Protein AF-A0A7S1ZGP7-F1 (afdb_monomer_lite)

Foldseek 3Di:
DPVVVVVVVVVPPPPPDPDPDDDDDPQQDDAFDALLRVLLLVLVLVVLLVLLVVVVHDSVVSSCCSVPVPDPDPPCPDPPPPPDSPDPPPVNSVVVSVVVVVPDDPVVSVVSRVSRVVRNVVSVVSNVVVVVVVVVVVVVVVVVVVVVVD

Secondary structure (DSSP, 8-state):
--HHHHHHHTTS--------PPPPPTTPPPPPPPHHHHHHHHHHHHHHHHHHHTTT--HHHHHHHHHHTT-TT-----TT----STT--HHHHHHHHHHHHHHS-HHHHHHHHHHHHHHHHHHHHHHHHHHHHHHHHHHHHHHHHHHTT-

Structure (mmCIF, N/CA/C/O backbone):
data_AF-A0A7S1ZGP7-F1
#
_entry.id   AF-A0A7S1ZGP7-F1
#
loop_
_atom_site.group_PDB
_atom_site.id
_atom_site.type_symbol
_atom_site.label_atom_id
_atom_site.label_alt_id
_atom_site.label_comp_id
_atom_site.label_asym_id
_atom_site.label_entity_id
_atom_site.label_seq_id
_atom_site.pdbx_PDB_ins_code
_atom_site.Cartn_x
_atom_site.Cartn_y
_atom_site.Cartn_z
_atom_site.occupancy
_atom_site.B_iso_or_equiv
_atom_site.auth_seq_id
_atom_site.auth_comp_id
_atom_site.auth_asym_id
_atom_site.auth_atom_id
_atom_site.pdbx_PDB_model_num
ATOM 1 N N . SER A 1 1 ? -21.781 -59.719 -1.772 1.00 51.81 1 SER A N 1
ATOM 2 C CA . SER A 1 1 ? -20.825 -58.709 -1.259 1.00 51.81 1 SER A CA 1
ATOM 3 C C . SER A 1 1 ? -21.405 -57.291 -1.273 1.00 51.81 1 SER A C 1
ATOM 5 O O . SER A 1 1 ? -20.945 -56.438 -2.020 1.00 51.81 1 SER A O 1
ATOM 7 N N . VAL A 1 2 ? -22.437 -57.027 -0.459 1.00 54.25 2 VAL A N 1
ATOM 8 C CA . VAL A 1 2 ? -23.213 -55.759 -0.467 1.00 54.25 2 VAL A CA 1
ATOM 9 C C . VAL A 1 2 ? -22.808 -54.817 0.682 1.00 54.25 2 VAL A C 1
ATOM 11 O O . VAL A 1 2 ? -23.018 -53.608 0.621 1.00 54.25 2 VAL A O 1
ATOM 14 N N . THR A 1 3 ? -22.135 -55.346 1.703 1.00 56.34 3 THR A N 1
ATOM 15 C CA . THR A 1 3 ? -21.780 -54.641 2.943 1.00 56.34 3 THR A CA 1
ATOM 16 C C . THR A 1 3 ? -20.623 -53.646 2.786 1.00 56.34 3 THR A C 1
ATOM 18 O O . THR A 1 3 ? -20.648 -52.583 3.401 1.00 56.34 3 THR A O 1
ATOM 21 N N . ALA A 1 4 ? -19.656 -53.902 1.896 1.00 53.03 4 ALA A N 1
ATOM 22 C CA . ALA A 1 4 ? -18.487 -53.027 1.712 1.00 53.03 4 ALA A CA 1
ATOM 23 C C . ALA A 1 4 ? -18.802 -51.706 0.977 1.00 53.03 4 ALA A C 1
ATOM 25 O O . ALA A 1 4 ? -18.130 -50.697 1.182 1.00 53.03 4 ALA A O 1
ATOM 26 N N . LYS A 1 5 ? -19.856 -51.674 0.148 1.00 53.19 5 LYS A N 1
ATOM 27 C CA . LYS A 1 5 ? -20.244 -50.476 -0.620 1.00 53.19 5 LYS A CA 1
ATOM 28 C C . LYS A 1 5 ? -20.948 -49.423 0.249 1.00 53.19 5 LYS A C 1
ATOM 30 O O . LYS A 1 5 ? -20.894 -48.237 -0.066 1.00 53.19 5 LYS A O 1
ATOM 35 N N . LYS A 1 6 ? -21.553 -49.839 1.371 1.00 50.97 6 LYS A N 1
ATOM 36 C CA . LYS A 1 6 ? -22.287 -48.955 2.292 1.00 50.97 6 LYS A CA 1
ATOM 37 C C . LYS A 1 6 ? -21.350 -48.118 3.179 1.00 50.97 6 LYS A C 1
ATOM 39 O O . LYS A 1 6 ? -21.629 -46.949 3.412 1.00 50.97 6 LYS A O 1
ATOM 44 N N . MET A 1 7 ? -20.184 -48.655 3.558 1.00 52.53 7 MET A N 1
ATOM 45 C CA . MET A 1 7 ? -19.217 -47.952 4.422 1.00 52.53 7 MET A CA 1
ATOM 46 C C . MET A 1 7 ? -18.419 -46.839 3.716 1.00 52.53 7 MET A C 1
ATOM 48 O O . MET A 1 7 ? -17.816 -45.998 4.382 1.00 52.53 7 MET A O 1
ATOM 52 N N . ASN A 1 8 ? -18.418 -46.798 2.377 1.00 52.94 8 ASN A N 1
ATOM 53 C CA . ASN A 1 8 ? -17.720 -45.758 1.608 1.00 52.94 8 ASN A CA 1
ATOM 54 C C . ASN A 1 8 ? -18.627 -44.554 1.272 1.00 52.94 8 ASN A C 1
ATOM 56 O O . ASN A 1 8 ? -18.148 -43.435 1.108 1.00 52.94 8 ASN A O 1
ATOM 60 N N . ALA A 1 9 ? -19.950 -44.755 1.240 1.00 50.69 9 ALA A N 1
ATOM 61 C CA . ALA A 1 9 ? -20.929 -43.690 1.004 1.00 50.69 9 ALA A CA 1
ATOM 62 C C . ALA A 1 9 ? -21.157 -42.799 2.243 1.00 50.69 9 ALA A C 1
ATOM 64 O O . ALA A 1 9 ? -21.452 -41.613 2.112 1.00 50.69 9 ALA A O 1
ATOM 65 N N . GLU A 1 10 ? -20.951 -43.337 3.447 1.00 50.97 10 GLU A N 1
ATOM 66 C CA . GLU A 1 10 ? -21.126 -42.607 4.712 1.00 50.97 10 GLU A CA 1
ATOM 67 C C . GLU A 1 10 ? -19.959 -41.643 5.016 1.00 50.97 10 GLU A C 1
ATOM 69 O O . GLU A 1 10 ? -20.123 -40.638 5.708 1.00 50.97 10 GLU A O 1
ATOM 74 N N . LYS A 1 11 ? -18.780 -41.881 4.419 1.00 52.25 11 LYS A N 1
ATOM 75 C CA . LYS A 1 11 ? -17.611 -40.986 4.517 1.00 52.25 11 LYS A CA 1
ATOM 76 C C . LYS A 1 11 ? -17.648 -39.813 3.527 1.00 52.25 11 LYS A C 1
ATOM 78 O O . LYS A 1 11 ? -16.896 -38.856 3.699 1.00 52.25 11 LYS A O 1
ATOM 83 N N . ALA A 1 12 ? -18.530 -39.846 2.526 1.00 52.47 12 ALA A N 1
ATOM 84 C CA . ALA A 1 12 ? -18.532 -38.898 1.408 1.00 52.47 12 ALA A CA 1
ATOM 85 C C . ALA A 1 12 ? -19.403 -37.640 1.616 1.00 52.47 12 ALA A C 1
ATOM 87 O O . ALA A 1 12 ? -19.396 -36.753 0.765 1.00 52.47 12 ALA A O 1
ATOM 88 N N . ASN A 1 13 ? -20.138 -37.512 2.729 1.00 52.72 13 ASN A N 1
ATOM 89 C CA . ASN A 1 13 ? -21.087 -36.404 2.926 1.00 52.72 13 ASN A CA 1
ATOM 90 C C . ASN A 1 13 ? -20.929 -35.668 4.267 1.00 52.72 13 ASN A C 1
ATOM 92 O O . ASN A 1 13 ? -21.891 -35.146 4.821 1.00 52.72 13 ASN A O 1
ATOM 96 N N . LYS A 1 14 ? -19.701 -35.548 4.785 1.00 56.88 14 LYS A N 1
ATOM 97 C CA . LYS A 1 14 ? -19.388 -34.464 5.729 1.00 56.88 14 LYS A CA 1
ATOM 98 C C . LYS A 1 14 ? -19.127 -33.196 4.922 1.00 56.88 14 LYS A C 1
ATOM 100 O O . LYS A 1 14 ? -17.982 -32.801 4.713 1.00 56.88 14 LYS A O 1
ATOM 105 N N . LYS A 1 15 ? -20.203 -32.557 4.445 1.00 58.03 15 LYS A N 1
ATOM 106 C CA . LYS A 1 15 ? -20.156 -31.159 3.995 1.00 58.03 15 LYS A CA 1
ATOM 107 C C . LYS A 1 15 ? -19.595 -30.352 5.161 1.00 58.03 15 LYS A C 1
ATOM 109 O O . LYS A 1 15 ? -20.281 -30.153 6.158 1.00 58.03 15 LYS A O 1
ATOM 114 N N . GLN A 1 16 ? -18.321 -29.979 5.071 1.00 66.81 16 GLN A N 1
ATOM 115 C CA . GLN A 1 16 ? -17.643 -29.217 6.111 1.00 66.81 16 GLN A CA 1
ATOM 116 C C . GLN A 1 16 ? -18.487 -27.974 6.406 1.00 66.81 16 GLN A C 1
ATOM 118 O O . GLN A 1 16 ? -18.780 -27.195 5.494 1.00 66.81 16 GLN A O 1
ATOM 123 N N . ALA A 1 17 ? -18.934 -27.824 7.656 1.00 68.25 17 ALA A N 1
ATOM 124 C CA . ALA A 1 17 ? -19.691 -26.655 8.079 1.00 68.25 17 ALA A CA 1
ATOM 125 C C . ALA A 1 17 ? -18.921 -25.395 7.658 1.00 68.25 17 ALA A C 1
ATOM 127 O O . ALA A 1 17 ? -17.705 -25.305 7.856 1.00 68.25 17 ALA A O 1
ATOM 128 N N . LYS A 1 18 ? -19.611 -24.444 7.015 1.00 69.00 18 LYS A N 1
ATOM 129 C CA . LYS A 1 18 ? -18.987 -23.202 6.545 1.00 69.00 18 LYS A CA 1
ATOM 130 C C . LYS A 1 18 ? -18.350 -22.511 7.749 1.00 69.00 18 LYS A C 1
ATOM 132 O O . LYS A 1 18 ? -19.063 -22.070 8.646 1.00 69.00 18 LYS A O 1
ATOM 137 N N . LYS A 1 19 ? -17.017 -22.423 7.768 1.00 75.69 19 LYS A N 1
ATOM 138 C CA . LYS A 1 19 ? -16.281 -21.698 8.809 1.00 75.69 19 LYS A CA 1
ATOM 139 C C . LYS A 1 19 ? -16.806 -20.261 8.842 1.00 75.69 19 LYS A C 1
ATOM 141 O O . LYS A 1 19 ? -16.809 -19.592 7.808 1.00 75.69 19 LYS A O 1
ATOM 146 N N . TYR A 1 20 ? -17.282 -19.803 10.000 1.00 71.62 20 TYR A N 1
ATOM 147 C CA . TYR A 1 20 ? -17.749 -18.430 10.165 1.00 71.62 20 TYR A CA 1
ATOM 148 C C . TYR A 1 20 ? -16.585 -17.477 9.874 1.00 71.62 20 TYR A C 1
ATOM 150 O O . TYR A 1 20 ? -15.598 -17.431 10.607 1.00 71.62 20 TYR A O 1
ATOM 158 N N . THR A 1 21 ? -16.665 -16.751 8.759 1.00 76.38 21 THR A N 1
ATOM 159 C CA . THR A 1 21 ? -15.667 -15.743 8.403 1.00 76.38 21 THR A CA 1
ATOM 160 C C . THR A 1 21 ? -15.919 -14.513 9.259 1.00 76.38 21 THR A C 1
ATOM 162 O O . THR A 1 21 ? -16.991 -13.913 9.153 1.00 76.38 21 THR A O 1
ATOM 165 N N . TRP A 1 22 ? -14.946 -14.124 10.081 1.00 84.88 22 TRP A N 1
ATOM 166 C CA . TRP A 1 22 ? -15.029 -12.894 10.863 1.00 84.88 22 TRP A CA 1
ATOM 167 C C . TRP A 1 22 ? -15.359 -11.704 9.951 1.00 84.88 22 TRP A C 1
ATOM 169 O O . TRP A 1 22 ? -14.655 -11.438 8.971 1.00 84.88 22 TRP A O 1
ATOM 179 N N . LYS A 1 23 ? -16.461 -11.012 10.254 1.00 83.31 23 LYS A N 1
ATOM 180 C CA . LYS A 1 23 ? -16.881 -9.804 9.545 1.00 83.31 23 LYS A CA 1
ATOM 181 C C . LYS A 1 23 ? -16.418 -8.596 10.335 1.00 83.31 23 LYS A C 1
ATOM 183 O O . LYS A 1 23 ? -16.713 -8.469 11.519 1.00 83.31 23 LYS A O 1
ATOM 188 N N . LYS A 1 24 ? -15.715 -7.702 9.651 1.00 84.88 24 LYS A N 1
ATOM 189 C CA . LYS A 1 24 ? -15.279 -6.439 10.229 1.00 84.88 24 LYS A CA 1
ATOM 190 C C . LYS A 1 24 ? -16.505 -5.604 10.645 1.00 84.88 24 LYS A C 1
ATOM 192 O O . LYS A 1 24 ? -17.401 -5.448 9.809 1.00 84.88 24 LYS A O 1
ATOM 197 N N . PRO A 1 25 ? -16.553 -5.064 11.875 1.00 87.62 25 PRO A N 1
ATOM 198 C CA . PRO A 1 25 ? -17.633 -4.177 12.290 1.00 87.62 25 PRO A CA 1
ATOM 199 C C . PRO A 1 25 ? -17.666 -2.908 11.430 1.00 87.62 25 PRO A C 1
ATOM 201 O O . PRO A 1 25 ? -16.648 -2.464 10.882 1.00 87.62 25 PRO A O 1
ATOM 204 N N . LYS A 1 26 ? -18.864 -2.339 11.274 1.00 86.50 26 LYS A N 1
ATOM 205 C CA . LYS A 1 26 ? -19.075 -1.112 10.499 1.00 86.50 26 LYS A CA 1
ATOM 206 C C . LYS A 1 26 ? -18.325 0.042 11.174 1.00 86.50 26 LYS A C 1
ATOM 208 O O . LYS A 1 26 ? -18.324 0.146 12.389 1.00 86.50 26 LYS A O 1
ATOM 213 N N . GLY A 1 27 ? -17.663 0.886 10.387 1.00 87.56 27 GLY A N 1
ATOM 214 C CA . GLY A 1 27 ? -16.927 2.047 10.904 1.00 87.56 27 GLY A CA 1
ATOM 215 C C . GLY A 1 27 ? -15.507 1.759 11.402 1.00 87.56 27 GLY A C 1
ATOM 216 O O . GLY A 1 27 ? -14.733 2.697 11.553 1.00 87.56 27 GLY A O 1
ATOM 217 N N . MET A 1 28 ? -15.103 0.493 11.567 1.00 89.69 28 MET A N 1
ATOM 218 C CA . MET A 1 28 ? -13.735 0.186 11.991 1.00 89.69 28 MET A CA 1
ATOM 219 C C . MET A 1 28 ? -12.709 0.650 10.928 1.00 89.69 28 MET A C 1
ATOM 221 O O . MET A 1 28 ? -12.843 0.280 9.750 1.00 89.69 28 MET A O 1
ATOM 225 N N . PRO A 1 29 ? -11.647 1.391 11.308 1.00 93.06 29 PRO A N 1
ATOM 226 C CA . PRO A 1 29 ? -10.594 1.853 10.400 1.00 93.06 29 PRO A CA 1
ATOM 227 C C . PRO A 1 29 ? -9.907 0.717 9.630 1.00 93.06 29 PRO A C 1
ATOM 229 O O . PRO A 1 29 ? -9.780 -0.413 10.113 1.00 93.06 29 PRO A O 1
ATOM 232 N N . LYS A 1 30 ? -9.504 0.957 8.375 1.00 91.00 30 LYS A N 1
ATOM 233 C CA . LYS A 1 30 ? -8.713 -0.005 7.574 1.00 91.00 30 LYS A CA 1
ATOM 234 C C . LYS A 1 30 ? -7.300 -0.126 8.141 1.00 91.00 30 LYS A C 1
ATOM 236 O O . LYS A 1 30 ? -6.773 0.858 8.631 1.00 91.00 30 LYS A O 1
ATOM 241 N N . ARG A 1 31 ? -6.713 -1.327 8.059 1.00 92.50 31 ARG A N 1
ATOM 242 C CA . ARG A 1 31 ? -5.334 -1.585 8.504 1.00 92.50 31 ARG A CA 1
ATOM 243 C C . ARG A 1 31 ? -4.352 -0.665 7.758 1.00 92.50 31 ARG A C 1
ATOM 245 O O . ARG A 1 31 ? -4.598 -0.411 6.576 1.00 92.50 31 ARG A O 1
ATOM 252 N N . PRO A 1 32 ? -3.266 -0.220 8.410 1.00 96.50 32 PRO A N 1
ATOM 253 C CA . PRO A 1 32 ? -2.261 0.612 7.772 1.00 96.50 32 PRO A CA 1
ATOM 254 C C . PRO A 1 32 ? -1.492 -0.207 6.735 1.00 96.50 32 PRO A C 1
ATOM 256 O O . PRO A 1 32 ? -1.436 -1.441 6.805 1.00 96.50 32 PRO A O 1
ATOM 259 N N . LEU A 1 33 ? -0.903 0.481 5.764 1.00 95.19 33 LEU A N 1
ATOM 260 C CA . LEU A 1 33 ? -0.050 -0.148 4.764 1.00 95.19 33 LEU A CA 1
ATOM 261 C C . LEU A 1 33 ? 1.344 -0.380 5.349 1.00 95.19 33 LEU A C 1
ATOM 263 O O . LEU A 1 33 ? 1.884 0.458 6.062 1.00 95.19 33 LEU A O 1
ATOM 267 N N . SER A 1 34 ? 1.925 -1.536 5.034 1.00 97.75 34 SER A N 1
ATOM 268 C CA . SER A 1 34 ? 3.339 -1.802 5.308 1.00 97.75 34 SER A CA 1
ATOM 269 C C . SER A 1 34 ? 4.237 -1.171 4.242 1.00 97.75 34 SER A C 1
ATOM 271 O O . SER A 1 34 ? 3.765 -0.848 3.150 1.00 97.75 34 SER A O 1
ATOM 273 N N . ALA A 1 35 ? 5.542 -1.094 4.520 1.00 97.69 35 ALA A N 1
ATOM 274 C CA . ALA A 1 35 ? 6.551 -0.600 3.579 1.00 97.69 35 ALA A CA 1
ATOM 275 C C . ALA A 1 35 ? 6.472 -1.328 2.228 1.00 97.69 35 ALA A C 1
ATOM 277 O O . ALA A 1 35 ? 6.308 -0.702 1.182 1.00 97.69 35 ALA A O 1
ATOM 278 N N . TYR A 1 36 ? 6.421 -2.665 2.272 1.00 97.56 36 TYR A N 1
ATOM 279 C CA . TYR A 1 36 ? 6.218 -3.496 1.085 1.00 97.56 36 TYR A CA 1
ATOM 280 C C . TYR A 1 36 ? 4.943 -3.132 0.312 1.00 97.56 36 TYR A C 1
ATOM 282 O O . TYR A 1 36 ? 4.953 -3.117 -0.910 1.00 97.56 36 TYR A O 1
ATOM 290 N N . ASN A 1 37 ? 3.834 -2.811 0.988 1.00 96.69 37 ASN A N 1
ATOM 291 C CA . ASN A 1 37 ? 2.596 -2.445 0.296 1.00 96.69 37 ASN A CA 1
ATOM 292 C C . ASN A 1 37 ? 2.687 -1.074 -0.394 1.00 96.69 37 ASN A C 1
ATOM 294 O O . ASN A 1 37 ? 2.054 -0.885 -1.435 1.00 96.69 37 ASN A O 1
ATOM 298 N N . PHE A 1 38 ? 3.447 -0.126 0.161 1.00 96.88 38 PHE A N 1
ATOM 299 C CA . PHE A 1 38 ? 3.736 1.141 -0.515 1.00 96.88 38 PHE A CA 1
ATOM 300 C C . PHE A 1 38 ? 4.589 0.916 -1.762 1.00 96.88 38 PHE A C 1
ATOM 302 O O . PHE A 1 38 ? 4.197 1.357 -2.845 1.00 96.88 38 PHE A O 1
ATOM 309 N N . PHE A 1 39 ? 5.672 0.148 -1.633 1.00 97.38 39 PHE A N 1
ATOM 310 C CA . PHE A 1 39 ? 6.497 -0.255 -2.770 1.00 97.38 39 PHE A CA 1
ATOM 311 C C . PHE A 1 39 ? 5.672 -0.985 -3.838 1.00 97.38 39 PHE A C 1
ATOM 313 O O . PHE A 1 39 ? 5.681 -0.608 -5.006 1.00 97.38 39 PHE A O 1
ATOM 320 N N . PHE A 1 40 ? 4.860 -1.963 -3.430 1.00 95.94 40 PHE A N 1
ATOM 321 C CA . PHE A 1 40 ? 4.017 -2.742 -4.330 1.00 95.94 40 PHE A CA 1
ATOM 322 C C . PHE A 1 40 ? 3.053 -1.863 -5.122 1.00 95.94 40 PHE A C 1
ATOM 324 O O . PHE A 1 40 ? 2.849 -2.103 -6.308 1.00 95.94 40 PHE A O 1
ATOM 331 N N . LYS A 1 41 ? 2.439 -0.850 -4.495 1.00 93.38 41 LYS A N 1
ATOM 332 C CA . LYS A 1 41 ? 1.553 0.088 -5.199 1.00 93.38 41 LYS A CA 1
ATOM 333 C C . LYS A 1 41 ? 2.294 0.839 -6.302 1.00 93.38 41 LYS A C 1
ATOM 335 O O . LYS A 1 41 ? 1.771 0.915 -7.414 1.00 93.38 41 LYS A O 1
ATOM 340 N N . LEU A 1 42 ? 3.477 1.358 -5.984 1.00 94.94 42 LEU A N 1
ATOM 341 C CA . LEU A 1 42 ? 4.301 2.135 -6.905 1.00 94.94 42 LEU A CA 1
ATOM 342 C C . LEU A 1 42 ? 4.798 1.263 -8.063 1.00 94.94 42 LEU A C 1
ATOM 344 O O . LEU A 1 42 ? 4.561 1.586 -9.227 1.00 94.94 42 LEU A O 1
ATOM 348 N N . GLU A 1 43 ? 5.387 0.110 -7.753 1.00 95.56 43 GLU A N 1
ATOM 349 C CA . GLU A 1 43 ? 5.952 -0.784 -8.765 1.00 95.56 43 GLU A CA 1
ATOM 350 C C . GLU A 1 43 ? 4.858 -1.404 -9.641 1.00 95.56 43 GLU A C 1
ATOM 352 O O . GLU A 1 43 ? 4.981 -1.501 -10.863 1.00 95.56 43 GLU A O 1
ATOM 357 N N . ARG A 1 44 ? 3.705 -1.729 -9.046 1.00 93.19 44 ARG A N 1
ATOM 358 C CA . ARG A 1 44 ? 2.528 -2.148 -9.807 1.00 93.19 44 ARG A CA 1
ATOM 359 C C . ARG A 1 44 ? 2.058 -1.063 -10.771 1.00 93.19 44 ARG A C 1
ATOM 361 O O . ARG A 1 44 ? 1.695 -1.404 -11.895 1.00 93.19 44 ARG A O 1
ATOM 368 N N . GLU A 1 45 ? 1.976 0.198 -10.341 1.00 92.62 45 GLU A N 1
ATOM 369 C CA . GLU A 1 45 ? 1.589 1.303 -11.229 1.00 92.62 45 GLU A CA 1
ATOM 370 C C . GLU A 1 45 ? 2.558 1.380 -12.410 1.00 92.62 45 GLU A C 1
ATOM 372 O O . GLU A 1 45 ? 2.107 1.356 -13.554 1.00 92.62 45 GLU A O 1
ATOM 377 N N . ARG A 1 46 ? 3.869 1.350 -12.142 1.00 93.75 46 ARG A N 1
ATOM 378 C CA . ARG A 1 46 ? 4.918 1.376 -13.167 1.00 93.75 46 ARG A CA 1
ATOM 379 C C . ARG A 1 46 ? 4.758 0.256 -14.196 1.00 93.75 46 ARG A C 1
ATOM 381 O O . ARG A 1 46 ? 4.676 0.537 -15.391 1.00 93.75 46 ARG A O 1
ATOM 388 N N . ILE A 1 47 ? 4.668 -0.996 -13.746 1.00 92.31 47 ILE A N 1
ATOM 389 C CA . ILE A 1 47 ? 4.584 -2.159 -14.642 1.00 92.31 47 ILE A CA 1
ATOM 390 C C . ILE A 1 47 ? 3.273 -2.144 -15.440 1.00 92.31 47 ILE A C 1
ATOM 392 O O . ILE A 1 47 ? 3.279 -2.375 -16.648 1.00 92.31 47 ILE A O 1
ATOM 396 N N . VAL A 1 48 ? 2.140 -1.845 -14.795 1.00 89.56 48 VAL A N 1
ATOM 397 C CA . VAL A 1 48 ? 0.832 -1.835 -15.472 1.00 89.56 48 VAL A CA 1
ATOM 398 C C . VAL A 1 48 ? 0.747 -0.710 -16.502 1.00 89.56 48 VAL A C 1
ATOM 400 O O . VAL A 1 48 ? 0.236 -0.943 -17.598 1.00 89.56 48 VAL A O 1
ATOM 403 N N . VAL A 1 49 ? 1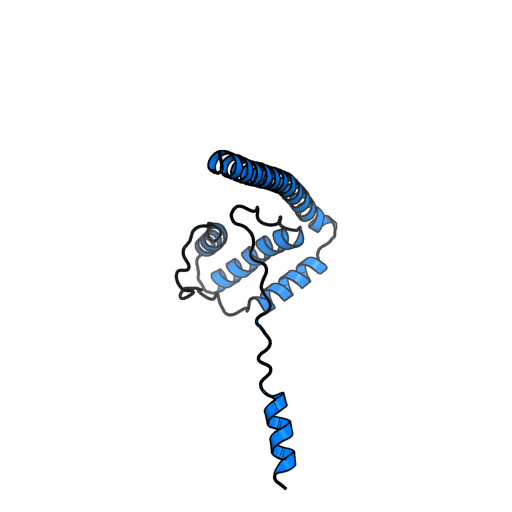.253 0.483 -16.180 1.00 91.31 49 VAL A N 1
ATOM 404 C CA . VAL A 1 49 ? 1.302 1.613 -17.118 1.00 91.31 49 VAL A CA 1
ATOM 405 C C . VAL A 1 49 ? 2.212 1.283 -18.301 1.00 91.31 49 VAL A C 1
ATOM 407 O O . VAL A 1 49 ? 1.789 1.460 -19.440 1.00 91.31 49 VAL A O 1
ATOM 410 N N . ALA A 1 50 ? 3.401 0.722 -18.060 1.00 91.19 50 ALA A N 1
ATOM 411 C CA . ALA A 1 50 ? 4.312 0.310 -19.129 1.00 91.19 50 ALA A CA 1
ATOM 412 C C . ALA A 1 50 ? 3.686 -0.751 -20.056 1.00 91.19 50 ALA A C 1
ATOM 414 O O . ALA A 1 50 ? 3.745 -0.627 -21.278 1.00 91.19 50 ALA A O 1
ATOM 415 N N . MET A 1 51 ? 3.016 -1.762 -19.492 1.00 88.88 51 MET A N 1
ATOM 416 C CA . MET A 1 51 ? 2.319 -2.794 -20.273 1.00 88.88 51 MET A CA 1
ATOM 417 C C . MET A 1 51 ? 1.140 -2.243 -21.076 1.00 88.88 51 MET A C 1
ATOM 419 O O . MET A 1 51 ? 0.858 -2.729 -22.172 1.00 88.88 51 MET A O 1
ATOM 423 N N . ALA A 1 52 ? 0.421 -1.261 -20.534 1.00 88.38 52 ALA A N 1
ATOM 424 C CA . ALA A 1 52 ? -0.678 -0.623 -21.240 1.00 88.38 52 ALA A CA 1
ATOM 425 C C . ALA A 1 52 ? -0.158 0.276 -22.376 1.00 88.38 52 ALA A C 1
ATOM 427 O O . ALA A 1 52 ? -0.663 0.185 -23.494 1.00 88.38 52 ALA A O 1
ATOM 428 N N . ALA A 1 53 ? 0.903 1.046 -22.134 1.00 89.75 53 ALA A N 1
ATOM 429 C CA . ALA A 1 53 ? 1.564 1.854 -23.157 1.00 89.75 53 ALA A CA 1
ATOM 430 C C . ALA A 1 53 ? 2.102 0.992 -24.313 1.00 89.75 53 ALA A C 1
ATOM 432 O O . ALA A 1 53 ? 1.848 1.300 -25.474 1.00 89.75 53 ALA A O 1
ATOM 433 N N . ALA A 1 54 ? 2.728 -0.155 -24.015 1.00 89.06 54 ALA A N 1
ATOM 434 C CA . ALA A 1 54 ? 3.180 -1.120 -25.027 1.00 89.06 54 ALA A CA 1
ATOM 435 C C . ALA A 1 54 ? 2.041 -1.680 -25.905 1.00 89.06 54 ALA A C 1
ATOM 437 O O . ALA A 1 54 ? 2.283 -2.238 -26.972 1.00 89.06 54 ALA A O 1
ATOM 438 N N . LYS A 1 55 ? 0.788 -1.541 -25.462 1.00 85.50 55 LYS A N 1
ATOM 439 C CA . LYS A 1 55 ? -0.418 -1.933 -26.201 1.00 85.50 55 LYS A CA 1
ATOM 440 C C . LYS A 1 55 ? -1.145 -0.760 -26.856 1.00 85.50 55 LYS A C 1
ATOM 442 O O . LYS A 1 55 ? -2.264 -0.946 -27.325 1.00 85.50 55 LYS A O 1
ATOM 447 N N . GLY A 1 56 ? -0.537 0.423 -26.873 1.00 87.06 56 GLY A N 1
ATOM 448 C CA . GLY A 1 56 ? -1.117 1.626 -27.465 1.00 87.06 56 GLY A CA 1
ATOM 449 C C . GLY A 1 56 ? -2.191 2.297 -26.606 1.00 87.06 56 GLY A C 1
ATOM 450 O O . GLY A 1 56 ? -2.929 3.134 -27.116 1.00 87.06 56 GLY A O 1
ATOM 451 N N . PHE A 1 57 ? -2.310 1.950 -25.319 1.00 87.38 57 PHE A N 1
ATOM 452 C CA . PHE A 1 57 ? -3.173 2.698 -24.402 1.00 87.38 57 PHE A CA 1
ATOM 453 C C . PHE A 1 57 ? -2.458 3.949 -23.892 1.00 87.38 57 PHE A C 1
ATOM 455 O O . PHE A 1 57 ? -1.251 3.925 -23.650 1.00 87.38 57 PHE A O 1
ATOM 462 N N . ASN A 1 58 ? -3.218 5.018 -23.653 1.00 90.88 58 ASN A N 1
ATOM 463 C CA . ASN A 1 58 ? -2.683 6.229 -23.046 1.00 90.88 58 ASN A CA 1
ATOM 464 C C . ASN A 1 58 ? -2.254 5.948 -21.584 1.00 90.88 58 ASN A C 1
ATOM 466 O O . ASN A 1 58 ? -3.088 5.521 -20.774 1.00 90.88 58 ASN A O 1
ATOM 470 N N . PRO A 1 59 ? -0.971 6.153 -21.224 1.00 89.56 59 PRO A N 1
ATOM 471 C CA . PRO A 1 59 ? -0.466 5.873 -19.882 1.00 89.56 59 PRO A CA 1
ATOM 472 C C . PRO A 1 59 ? -1.147 6.707 -18.786 1.00 89.56 59 PRO A C 1
ATOM 474 O O . PRO A 1 59 ? -1.342 6.200 -17.675 1.00 89.56 59 PRO A O 1
ATOM 477 N N . ASP A 1 60 ? -1.552 7.945 -19.080 1.00 91.19 60 ASP A N 1
ATOM 478 C CA . ASP A 1 60 ? -2.164 8.834 -18.087 1.00 91.19 60 ASP A CA 1
ATOM 479 C C . ASP A 1 60 ? -3.592 8.411 -17.736 1.00 91.19 60 ASP A C 1
ATOM 481 O O . ASP A 1 60 ? -3.963 8.398 -16.558 1.00 91.19 60 ASP A O 1
ATOM 485 N N . ASP A 1 61 ? -4.364 7.937 -18.715 1.00 89.94 61 ASP A N 1
ATOM 486 C CA . ASP A 1 61 ? -5.699 7.376 -18.475 1.00 89.94 61 ASP A CA 1
ATOM 487 C C . ASP A 1 61 ? -5.626 6.147 -17.560 1.00 89.94 61 ASP A C 1
ATOM 489 O O . ASP A 1 61 ? -6.424 5.978 -16.629 1.00 89.94 61 ASP A O 1
ATOM 493 N N . VAL A 1 62 ? -4.620 5.295 -17.779 1.00 87.06 62 VAL A N 1
ATOM 494 C CA . VAL A 1 62 ? -4.386 4.090 -16.974 1.00 87.06 62 VAL A CA 1
ATOM 495 C C . VAL A 1 62 ? -3.980 4.462 -15.550 1.00 87.06 62 VAL A C 1
ATOM 497 O O . VAL A 1 62 ? -4.537 3.911 -14.594 1.00 87.06 62 VAL A O 1
ATOM 500 N N . ARG A 1 63 ? -3.062 5.420 -15.387 1.00 89.19 63 ARG A N 1
ATOM 501 C CA . ARG A 1 63 ? -2.641 5.956 -14.084 1.00 89.19 63 ARG A CA 1
ATOM 502 C C . ARG A 1 63 ? -3.819 6.549 -13.311 1.00 89.19 63 ARG A C 1
ATOM 504 O O . ARG A 1 63 ? -4.027 6.191 -12.148 1.00 89.19 63 ARG A O 1
ATOM 511 N N . ASN A 1 64 ? -4.631 7.382 -13.959 1.00 89.69 64 ASN A N 1
ATOM 512 C CA . ASN A 1 64 ? -5.819 7.987 -13.356 1.00 89.69 64 ASN A CA 1
ATOM 513 C C . ASN A 1 64 ? -6.823 6.919 -12.911 1.00 89.69 64 ASN A C 1
ATOM 515 O O . ASN A 1 64 ? -7.320 6.961 -11.783 1.00 89.69 64 ASN A O 1
ATOM 519 N N . LYS A 1 65 ? -7.052 5.892 -13.736 1.00 85.81 65 LYS A N 1
ATOM 520 C CA . LYS A 1 65 ? -7.911 4.755 -13.377 1.00 85.81 65 LYS A CA 1
ATOM 521 C C . LYS A 1 65 ? -7.371 3.963 -12.183 1.00 85.81 65 LYS A C 1
ATOM 523 O O . LYS A 1 65 ? -8.157 3.525 -11.342 1.00 85.81 65 LYS A O 1
ATOM 528 N N . ILE A 1 66 ? -6.052 3.776 -12.079 1.00 84.44 66 ILE A N 1
ATOM 529 C CA . ILE A 1 66 ? -5.425 3.104 -10.929 1.00 84.44 66 ILE A CA 1
ATOM 530 C C . ILE A 1 66 ? -5.632 3.929 -9.652 1.00 84.44 66 ILE A C 1
ATOM 532 O O . ILE A 1 66 ? -6.119 3.380 -8.660 1.00 84.44 66 ILE A O 1
ATOM 536 N N . ARG A 1 67 ? -5.336 5.233 -9.679 1.00 85.19 67 ARG A N 1
ATOM 537 C CA . ARG A 1 67 ? -5.447 6.127 -8.509 1.00 85.19 67 ARG A CA 1
ATOM 538 C C . ARG A 1 67 ? -6.893 6.290 -8.032 1.00 85.19 67 ARG A C 1
ATOM 540 O O . ARG A 1 67 ? -7.171 6.134 -6.844 1.00 85.19 67 ARG A O 1
ATOM 547 N N . ASN A 1 68 ? -7.827 6.478 -8.963 1.00 80.38 68 ASN A N 1
ATOM 548 C CA . ASN A 1 68 ? -9.238 6.740 -8.661 1.00 80.38 68 ASN A CA 1
ATOM 549 C C . ASN A 1 68 ? -10.047 5.479 -8.306 1.00 80.38 68 ASN A C 1
ATOM 551 O O . ASN A 1 68 ? -11.203 5.580 -7.902 1.00 80.38 68 ASN A O 1
ATOM 555 N N . SER A 1 69 ? -9.452 4.283 -8.390 1.00 69.06 69 SER A N 1
ATOM 556 C CA . SER A 1 69 ? -10.116 3.015 -8.040 1.00 69.06 69 SER A CA 1
ATOM 557 C C . SER A 1 69 ? -10.413 2.825 -6.539 1.00 69.06 69 SER A C 1
ATOM 559 O O . SER A 1 69 ? -10.966 1.797 -6.148 1.00 69.06 69 SER A O 1
ATOM 561 N N . SER A 1 70 ? -10.063 3.803 -5.695 1.00 55.06 70 SER A N 1
ATOM 562 C CA . SER A 1 70 ? -10.061 3.696 -4.228 1.00 55.06 70 SER A CA 1
ATOM 563 C C . SER A 1 70 ? -11.208 4.432 -3.518 1.00 55.06 70 SER A C 1
ATOM 565 O O . SER A 1 70 ? -11.049 4.807 -2.358 1.00 55.06 70 SER A O 1
ATOM 567 N N . THR A 1 71 ? -12.363 4.651 -4.154 1.00 48.75 71 THR A N 1
ATOM 568 C CA . THR A 1 71 ? -13.502 5.293 -3.473 1.00 48.75 71 THR A CA 1
ATOM 569 C C . THR A 1 71 ? -14.424 4.258 -2.817 1.00 48.75 71 THR A C 1
ATOM 571 O O . THR A 1 71 ? -14.978 3.364 -3.456 1.00 48.75 71 THR A O 1
ATOM 574 N N . ASP A 1 72 ? -14.589 4.394 -1.499 1.00 49.22 72 ASP A N 1
ATOM 575 C CA . ASP A 1 72 ? -15.280 3.481 -0.570 1.00 49.22 72 ASP A CA 1
ATOM 576 C C . ASP A 1 72 ? -16.811 3.357 -0.753 1.00 49.22 72 ASP A C 1
ATOM 578 O O . ASP A 1 72 ? -17.523 2.900 0.140 1.00 49.22 72 ASP A O 1
ATOM 582 N N . GLY A 1 73 ? -17.335 3.713 -1.926 1.00 50.25 73 GLY A N 1
ATOM 583 C CA . GLY A 1 73 ? -18.770 3.706 -2.225 1.00 50.25 73 GLY A CA 1
ATOM 584 C C . GLY A 1 73 ? -19.143 3.251 -3.634 1.00 50.25 73 GLY A C 1
ATOM 585 O O . GLY A 1 73 ? -20.333 3.187 -3.946 1.00 50.25 73 GLY A O 1
ATOM 586 N N . ALA A 1 74 ? -18.180 2.907 -4.496 1.00 48.75 74 ALA A N 1
ATOM 587 C CA . ALA A 1 74 ? -18.506 2.418 -5.829 1.00 48.75 74 ALA A CA 1
ATOM 588 C C . ALA A 1 74 ? -19.169 1.037 -5.713 1.00 48.75 74 ALA A C 1
ATOM 590 O O . ALA A 1 74 ? -18.524 0.030 -5.405 1.00 48.75 74 ALA A O 1
ATOM 591 N N . LYS A 1 75 ? -20.495 1.015 -5.917 1.00 47.41 75 LYS A N 1
ATOM 592 C CA . LYS A 1 75 ? -21.330 -0.184 -6.065 1.00 47.41 75 LYS A CA 1
ATOM 593 C C . LYS A 1 75 ? -20.549 -1.255 -6.830 1.00 47.41 75 LYS A C 1
ATOM 595 O O . LYS A 1 75 ? -19.825 -0.936 -7.769 1.00 47.41 75 LYS A O 1
ATOM 600 N N . LYS A 1 76 ? -20.750 -2.528 -6.465 1.00 49.28 76 LYS A N 1
ATOM 601 C CA . LYS A 1 76 ? -20.372 -3.708 -7.262 1.00 49.28 76 LYS A CA 1
ATOM 602 C C . LYS A 1 76 ? -21.042 -3.642 -8.647 1.00 49.28 76 LYS A C 1
ATOM 604 O O . LYS A 1 76 ? -21.917 -4.450 -8.949 1.00 49.28 76 LYS A O 1
ATOM 609 N N . MET A 1 77 ? -20.664 -2.699 -9.501 1.00 49.38 77 MET A N 1
ATOM 610 C CA . MET A 1 77 ? -20.884 -2.843 -10.922 1.00 49.38 77 MET A CA 1
ATOM 611 C C . MET A 1 77 ? -20.039 -4.050 -11.311 1.00 49.38 77 MET A C 1
ATOM 613 O O . MET A 1 77 ? -18.873 -4.183 -10.924 1.00 49.38 77 MET A O 1
ATOM 617 N N . ARG A 1 78 ? -20.723 -5.041 -11.873 1.00 47.19 78 ARG A N 1
ATOM 618 C CA . ARG A 1 78 ? -20.205 -6.384 -12.119 1.00 47.19 78 ARG A CA 1
ATOM 619 C C . ARG A 1 78 ? -18.863 -6.266 -12.841 1.00 47.19 78 ARG A C 1
ATOM 621 O O . ARG A 1 78 ? -18.679 -5.369 -13.650 1.00 47.19 78 ARG A O 1
ATOM 628 N N . ARG A 1 79 ? -17.926 -7.163 -12.521 1.00 51.62 79 ARG A N 1
ATOM 629 C CA . ARG A 1 79 ? -16.543 -7.209 -13.035 1.00 51.62 79 ARG A CA 1
ATOM 630 C C . ARG A 1 79 ? -16.488 -7.555 -14.539 1.00 51.62 79 ARG A C 1
ATOM 632 O O . ARG A 1 79 ? -15.849 -8.530 -14.912 1.00 51.62 79 ARG A O 1
ATOM 639 N N . CYS A 1 80 ? -17.207 -6.802 -15.361 1.00 40.09 80 CYS A N 1
ATOM 640 C CA . CYS A 1 80 ? -17.272 -6.884 -16.813 1.00 40.09 80 CYS A CA 1
ATOM 641 C C . CYS A 1 80 ? -16.066 -6.158 -17.420 1.00 40.09 80 CYS A C 1
ATOM 643 O O . CYS A 1 80 ? -15.307 -6.740 -18.184 1.00 40.09 80 CYS A O 1
ATOM 645 N N . ASP A 1 81 ? -15.772 -4.951 -16.930 1.00 47.81 81 ASP A N 1
ATOM 646 C CA . ASP A 1 81 ? -14.783 -4.066 -17.558 1.00 47.81 81 ASP A CA 1
ATOM 647 C C . ASP A 1 81 ? -13.425 -4.102 -16.858 1.00 47.81 81 ASP A C 1
ATOM 649 O O . ASP A 1 81 ? -12.697 -3.103 -16.785 1.00 47.81 81 ASP A O 1
ATOM 653 N N . ARG A 1 82 ? -13.043 -5.273 -16.326 1.00 58.50 82 ARG A N 1
ATOM 654 C CA . ARG A 1 82 ? -11.658 -5.513 -15.902 1.00 58.50 82 ARG A CA 1
ATOM 655 C C . ARG A 1 82 ? -10.824 -5.704 -17.166 1.00 58.50 82 ARG A C 1
ATOM 657 O O . ARG A 1 82 ? -10.358 -6.809 -17.419 1.00 58.50 82 ARG A O 1
ATOM 664 N N . GLN A 1 83 ? -10.682 -4.631 -17.954 1.00 59.75 83 GLN A N 1
ATOM 665 C CA . GLN A 1 83 ? -9.738 -4.509 -19.061 1.00 59.75 83 GLN A CA 1
ATOM 666 C C . GLN A 1 83 ? -8.413 -5.099 -18.583 1.00 59.75 83 GLN A C 1
ATOM 668 O O . GLN A 1 83 ? -7.709 -4.521 -17.753 1.00 59.75 83 GLN A O 1
ATOM 673 N N . SER A 1 84 ? -8.129 -6.326 -19.017 1.00 59.47 84 SER A N 1
ATOM 674 C CA . SER A 1 84 ? -6.872 -6.972 -18.703 1.00 59.47 84 SER A CA 1
ATOM 675 C C . SER A 1 84 ? -5.858 -6.329 -19.629 1.00 59.47 84 SER A C 1
ATOM 677 O O . SER A 1 84 ? -5.875 -6.611 -20.830 1.00 59.47 84 SER A O 1
ATOM 679 N N . TYR A 1 85 ? -5.006 -5.455 -19.099 1.00 61.75 85 TYR A N 1
ATOM 680 C CA . TYR A 1 85 ? -3.856 -4.920 -19.826 1.00 61.75 85 TYR A CA 1
ATOM 681 C C . TYR A 1 85 ? -2.883 -6.074 -20.118 1.00 61.75 85 TYR A C 1
ATOM 683 O O . TYR A 1 85 ? -1.925 -6.299 -19.396 1.00 61.75 85 TYR A O 1
ATOM 691 N N . GLY A 1 86 ? -3.212 -6.914 -21.105 1.00 58.91 86 GLY A N 1
ATOM 692 C CA . GLY A 1 86 ? -2.360 -7.994 -21.590 1.00 58.91 86 GLY A CA 1
ATOM 693 C C . GLY A 1 86 ? -1.839 -8.988 -20.567 1.00 58.91 86 GLY A C 1
ATOM 694 O O . GLY A 1 86 ? -0.638 -9.126 -20.438 1.00 58.91 86 GLY A O 1
ATOM 695 N N . LYS A 1 87 ? -2.740 -9.737 -19.929 1.00 61.84 87 LYS A N 1
ATOM 696 C CA . LYS A 1 87 ? -2.508 -11.119 -19.463 1.00 61.84 87 LYS A CA 1
ATOM 697 C C . LYS A 1 87 ? -1.258 -11.415 -18.605 1.00 61.84 87 LYS A C 1
ATOM 699 O O . LYS A 1 87 ? -0.931 -12.588 -18.461 1.00 61.84 87 LYS A O 1
ATOM 704 N N . VAL A 1 88 ? -0.628 -10.455 -17.928 1.00 67.88 88 VAL A N 1
ATOM 705 C CA . VAL A 1 88 ? 0.159 -10.813 -16.737 1.00 67.88 88 VAL A CA 1
ATOM 706 C C . VAL A 1 88 ? -0.830 -11.005 -15.598 1.00 67.88 88 VAL A C 1
ATOM 708 O O . VAL A 1 88 ? -1.449 -10.063 -15.097 1.00 67.88 88 VAL A O 1
ATOM 711 N N . GLY A 1 89 ? -1.065 -12.269 -15.246 1.00 83.62 89 GLY A N 1
ATOM 712 C CA . GLY A 1 89 ? -1.896 -12.609 -14.100 1.00 83.62 89 GLY A CA 1
ATOM 713 C C . GLY A 1 89 ? -1.344 -11.942 -12.840 1.00 83.62 89 GLY A C 1
ATOM 714 O O . GLY A 1 89 ? -0.132 -11.802 -12.693 1.00 83.62 89 GLY A O 1
ATOM 715 N N . PHE A 1 90 ? -2.223 -11.563 -11.908 1.00 85.75 90 PHE A N 1
ATOM 716 C CA . PHE A 1 90 ? -1.817 -10.928 -10.646 1.00 85.75 90 PHE A CA 1
ATOM 717 C C . PHE A 1 90 ? -0.691 -11.699 -9.938 1.00 85.75 90 PHE A C 1
ATOM 719 O O . PHE A 1 90 ? 0.212 -11.083 -9.394 1.00 85.75 90 PHE A O 1
ATOM 726 N N . ALA A 1 91 ? -0.716 -13.034 -10.002 1.00 90.69 91 ALA A N 1
ATOM 727 C CA . ALA A 1 91 ? 0.318 -13.882 -9.423 1.00 90.69 91 ALA A CA 1
ATOM 728 C C . ALA A 1 91 ? 1.702 -13.679 -10.062 1.00 90.69 91 ALA A C 1
ATOM 730 O O . ALA A 1 91 ? 2.685 -13.609 -9.338 1.00 90.69 91 ALA A O 1
ATOM 731 N N . ALA A 1 92 ? 1.789 -13.570 -11.391 1.00 91.19 92 ALA A N 1
ATOM 732 C CA . ALA A 1 92 ? 3.060 -13.341 -12.075 1.00 91.19 92 ALA A CA 1
ATOM 733 C C . ALA A 1 92 ? 3.610 -11.945 -11.749 1.00 91.19 92 ALA A C 1
ATOM 735 O O . ALA A 1 92 ? 4.761 -11.826 -11.354 1.00 91.19 92 ALA A O 1
ATOM 736 N N . LEU A 1 93 ? 2.752 -10.920 -11.785 1.00 91.12 93 LEU A N 1
ATOM 737 C CA . LEU A 1 93 ? 3.117 -9.557 -11.390 1.00 91.12 93 LEU A CA 1
ATOM 738 C C . LEU A 1 93 ? 3.565 -9.471 -9.921 1.00 91.12 93 LEU A C 1
ATOM 740 O O . LEU A 1 93 ? 4.505 -8.762 -9.586 1.00 91.12 93 LEU A O 1
ATOM 744 N N . ALA A 1 94 ? 2.885 -10.183 -9.022 1.00 94.56 94 ALA A N 1
ATOM 745 C CA . ALA A 1 94 ? 3.247 -10.181 -7.612 1.00 94.56 94 ALA A CA 1
ATOM 746 C C . ALA A 1 94 ? 4.609 -10.843 -7.368 1.00 94.56 94 ALA A C 1
ATOM 748 O O . ALA A 1 94 ? 5.365 -10.356 -6.532 1.00 94.56 94 ALA A O 1
ATOM 749 N N . LYS A 1 95 ? 4.932 -11.910 -8.111 1.00 96.25 95 LYS A N 1
ATOM 750 C CA . LYS A 1 95 ? 6.249 -12.558 -8.052 1.00 96.25 95 LYS A CA 1
ATOM 751 C C . LYS A 1 95 ? 7.358 -11.612 -8.501 1.00 96.25 95 LYS A C 1
ATOM 753 O O . LYS A 1 95 ? 8.298 -11.421 -7.741 1.00 96.25 95 LYS A O 1
ATOM 758 N N . THR A 1 96 ? 7.195 -10.944 -9.646 1.00 95.62 96 THR A N 1
ATOM 759 C CA . THR A 1 96 ? 8.209 -9.998 -10.143 1.00 95.62 96 THR A CA 1
ATOM 760 C C . THR A 1 96 ? 8.448 -8.855 -9.157 1.00 95.62 96 THR A C 1
ATOM 762 O O . THR A 1 96 ? 9.586 -8.504 -8.884 1.00 95.62 96 THR A O 1
ATOM 765 N N . ILE A 1 97 ? 7.386 -8.305 -8.554 1.00 96.81 97 ILE A N 1
ATOM 766 C CA . ILE A 1 97 ? 7.523 -7.236 -7.552 1.00 96.81 97 ILE A CA 1
ATOM 767 C C . ILE A 1 97 ? 8.182 -7.758 -6.266 1.00 96.81 97 ILE A C 1
ATOM 769 O O . ILE A 1 9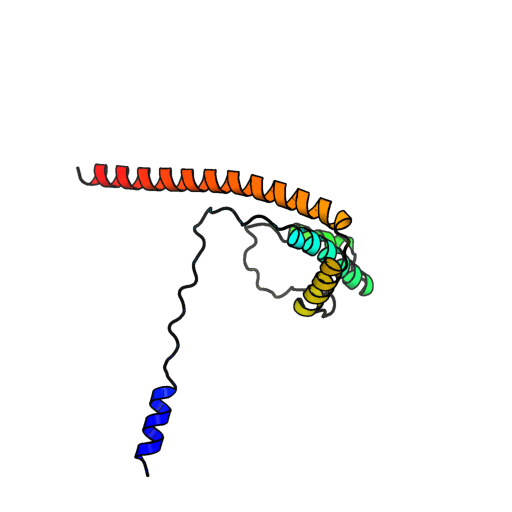7 ? 8.972 -7.049 -5.648 1.00 96.81 97 ILE A O 1
ATOM 773 N N . ALA A 1 98 ? 7.863 -8.981 -5.834 1.00 97.06 98 ALA A N 1
ATOM 774 C CA . ALA A 1 98 ? 8.500 -9.584 -4.665 1.00 97.06 98 ALA A CA 1
ATOM 775 C C . ALA A 1 98 ? 10.006 -9.795 -4.881 1.00 97.06 98 ALA A C 1
ATOM 777 O O . ALA A 1 98 ? 10.788 -9.494 -3.983 1.00 97.06 98 ALA A O 1
ATOM 778 N N . GLU A 1 99 ? 10.410 -10.246 -6.070 1.00 97.38 99 GLU A N 1
ATOM 779 C CA . GLU A 1 99 ? 11.820 -10.336 -6.465 1.00 97.38 99 GLU A CA 1
ATOM 780 C C . GLU A 1 99 ? 12.487 -8.955 -6.413 1.00 97.38 99 GLU A C 1
ATOM 782 O O . GLU A 1 99 ? 13.495 -8.802 -5.728 1.00 97.38 99 GLU A O 1
ATOM 787 N N . SER A 1 100 ? 11.872 -7.922 -7.006 1.00 96.56 100 SER A N 1
ATOM 788 C CA . SER A 1 100 ? 12.398 -6.548 -6.949 1.00 96.56 100 SER A CA 1
ATOM 789 C C . SER A 1 100 ? 12.557 -6.018 -5.519 1.00 96.56 100 SER A C 1
ATOM 791 O O . SER A 1 100 ? 13.555 -5.370 -5.223 1.00 96.56 100 SER A O 1
ATOM 793 N N . TRP A 1 101 ? 11.615 -6.311 -4.616 1.00 97.75 101 TRP A N 1
ATOM 794 C CA . TRP A 1 101 ? 11.712 -5.918 -3.203 1.00 97.75 101 TRP A CA 1
ATOM 795 C C . TRP A 1 101 ? 12.878 -6.590 -2.472 1.00 97.75 101 TRP A C 1
ATOM 797 O O . TRP A 1 101 ? 13.522 -5.966 -1.632 1.00 97.75 101 TRP A O 1
ATOM 807 N N . ASN A 1 102 ? 13.146 -7.857 -2.784 1.00 96.56 102 ASN A N 1
ATOM 808 C CA . ASN A 1 102 ? 14.228 -8.608 -2.153 1.00 96.56 102 ASN A CA 1
ATOM 809 C C . ASN A 1 102 ? 15.609 -8.193 -2.679 1.00 96.56 102 ASN A C 1
ATOM 811 O O . ASN A 1 102 ? 16.579 -8.288 -1.936 1.00 96.56 102 ASN A O 1
ATOM 815 N N . THR A 1 103 ? 15.695 -7.737 -3.932 1.00 97.12 103 THR A N 1
ATOM 816 C CA . THR A 1 103 ? 16.938 -7.239 -4.547 1.00 97.12 103 THR A CA 1
ATOM 817 C C . THR A 1 103 ? 17.241 -5.778 -4.197 1.00 97.12 103 THR A C 1
ATOM 819 O O . THR A 1 103 ? 18.368 -5.338 -4.381 1.00 97.12 103 THR A O 1
ATOM 822 N N . LEU A 1 104 ? 16.259 -5.015 -3.709 1.00 95.50 104 LEU A N 1
ATOM 823 C CA . LEU A 1 104 ? 16.460 -3.627 -3.289 1.00 95.50 104 LEU A CA 1
ATOM 824 C C . LEU A 1 104 ? 17.405 -3.530 -2.085 1.00 95.50 104 LEU A C 1
ATOM 826 O O . LEU A 1 104 ? 17.240 -4.263 -1.103 1.00 95.50 104 LEU A O 1
ATOM 830 N N . ASP A 1 105 ? 18.320 -2.562 -2.145 1.00 97.06 105 ASP A N 1
ATOM 831 C CA . ASP A 1 105 ? 19.177 -2.186 -1.022 1.00 97.06 105 ASP A CA 1
ATOM 832 C C . ASP A 1 105 ? 18.344 -1.680 0.155 1.00 97.06 105 ASP A C 1
ATOM 834 O O . ASP A 1 105 ? 17.260 -1.106 -0.013 1.00 97.06 105 ASP A O 1
ATOM 838 N N . ASP A 1 106 ? 18.869 -1.863 1.362 1.00 96.00 106 ASP A N 1
ATOM 839 C CA . ASP A 1 106 ? 18.179 -1.439 2.577 1.00 96.00 106 ASP A CA 1
ATOM 840 C C . ASP A 1 106 ? 18.004 0.085 2.626 1.00 96.00 106 ASP A C 1
ATOM 842 O O . ASP A 1 106 ? 16.936 0.557 3.017 1.00 96.00 106 ASP A O 1
ATOM 846 N N . ASP A 1 107 ? 18.955 0.849 2.080 1.00 97.12 107 ASP A N 1
ATOM 847 C CA . ASP A 1 107 ? 18.853 2.307 1.940 1.00 97.12 107 ASP A CA 1
ATOM 848 C C . ASP A 1 107 ? 17.660 2.729 1.071 1.00 97.12 107 ASP A C 1
ATOM 850 O O . ASP A 1 107 ? 16.937 3.677 1.388 1.00 97.12 107 ASP A O 1
ATOM 854 N N . ALA A 1 108 ? 17.387 1.981 -0.000 1.00 95.81 108 ALA A N 1
ATOM 855 C CA . ALA A 1 108 ? 16.244 2.236 -0.870 1.00 95.81 108 ALA A CA 1
ATOM 856 C C . ALA A 1 108 ? 14.907 1.831 -0.217 1.00 95.81 108 ALA A C 1
ATOM 858 O O . ALA A 1 108 ? 13.847 2.316 -0.627 1.00 95.81 108 ALA A O 1
ATOM 859 N N . LYS A 1 109 ? 14.933 0.978 0.819 1.00 96.94 109 LYS A N 1
ATOM 860 C CA . LYS A 1 109 ? 13.746 0.599 1.607 1.00 96.94 109 LYS A CA 1
ATOM 861 C C . LYS A 1 109 ? 13.381 1.646 2.659 1.00 96.94 109 LYS A C 1
ATOM 863 O O . LYS A 1 109 ? 12.188 1.793 2.942 1.00 96.94 109 LYS A O 1
ATOM 868 N N . ILE A 1 110 ? 14.351 2.412 3.172 1.00 97.69 110 ILE A N 1
ATOM 869 C CA . ILE A 1 110 ? 14.158 3.469 4.188 1.00 97.69 110 ILE A CA 1
ATOM 870 C C . ILE A 1 110 ? 12.939 4.367 3.913 1.00 97.69 110 ILE A C 1
ATOM 872 O O . ILE A 1 110 ? 12.085 4.472 4.799 1.00 97.69 110 ILE A O 1
ATOM 876 N N . PRO A 1 111 ? 12.771 4.994 2.729 1.00 97.81 111 PRO A N 1
ATOM 877 C CA . PRO A 1 111 ? 11.622 5.871 2.491 1.00 97.81 111 PRO A CA 1
ATOM 878 C C . PRO A 1 111 ? 10.279 5.142 2.641 1.00 97.81 111 PRO A C 1
ATOM 880 O O . PRO A 1 111 ? 9.318 5.703 3.171 1.00 97.81 111 PRO A O 1
ATOM 883 N N . PHE A 1 112 ? 10.201 3.872 2.234 1.00 97.81 112 PHE A N 1
ATOM 884 C CA . PHE A 1 112 ? 8.986 3.069 2.380 1.00 97.81 112 PHE A CA 1
ATOM 885 C C . PHE A 1 112 ? 8.717 2.679 3.833 1.00 97.81 112 PHE A C 1
ATOM 887 O O . PHE A 1 112 ? 7.556 2.612 4.246 1.00 97.81 112 PHE A O 1
ATOM 894 N N . GLU A 1 113 ? 9.763 2.437 4.620 1.00 97.75 113 GLU A N 1
ATOM 895 C CA . GLU A 1 113 ? 9.635 2.186 6.053 1.00 97.75 113 GLU A CA 1
ATOM 896 C C . GLU A 1 113 ? 9.162 3.416 6.819 1.00 97.75 113 GLU A C 1
ATOM 898 O O . GLU A 1 113 ? 8.287 3.288 7.677 1.00 97.75 113 GLU A O 1
ATOM 903 N N . THR A 1 114 ? 9.680 4.598 6.485 1.00 97.94 114 THR A N 1
ATOM 904 C CA . THR A 1 114 ? 9.236 5.868 7.074 1.00 97.94 114 THR A CA 1
ATOM 905 C C . THR A 1 114 ? 7.750 6.101 6.803 1.00 97.94 114 THR A C 1
ATOM 907 O O . THR A 1 114 ? 6.978 6.243 7.752 1.00 97.94 114 THR A O 1
ATOM 910 N N . MET A 1 115 ? 7.307 5.977 5.543 1.00 97.50 115 MET A N 1
ATOM 911 C CA . MET A 1 115 ? 5.879 6.077 5.193 1.00 97.50 115 MET A CA 1
ATOM 912 C C . MET A 1 115 ? 5.012 5.053 5.948 1.00 97.50 115 MET A C 1
ATOM 914 O O . MET A 1 115 ? 3.897 5.349 6.378 1.00 97.50 115 MET A O 1
ATOM 918 N N . ALA A 1 116 ? 5.513 3.829 6.140 1.00 97.88 116 ALA A N 1
ATOM 919 C CA . ALA A 1 116 ? 4.794 2.792 6.877 1.00 97.88 116 ALA A CA 1
ATOM 920 C C . ALA A 1 116 ? 4.685 3.077 8.380 1.00 97.88 116 ALA A C 1
ATOM 922 O O . ALA A 1 116 ? 3.673 2.721 8.992 1.00 97.88 116 ALA A O 1
ATOM 923 N N . LYS A 1 117 ? 5.700 3.708 8.981 1.00 98.12 117 LYS A N 1
ATOM 924 C CA . LYS A 1 117 ? 5.673 4.134 10.387 1.00 98.12 117 LYS A CA 1
ATOM 925 C C . LYS A 1 117 ? 4.616 5.220 10.597 1.00 98.12 117 LYS A C 1
ATOM 927 O O . LYS A 1 117 ? 3.735 5.034 11.436 1.00 98.12 117 LYS A O 1
ATOM 932 N N . GLU A 1 118 ? 4.619 6.256 9.763 1.00 97.75 118 GLU A N 1
ATOM 933 C CA . GLU A 1 118 ? 3.642 7.356 9.814 1.00 97.75 118 GLU A CA 1
ATOM 934 C C . GLU A 1 118 ? 2.193 6.864 9.629 1.00 97.75 118 GLU A C 1
ATOM 936 O O . GLU A 1 118 ? 1.282 7.218 10.389 1.00 97.75 118 GLU A O 1
ATOM 941 N N . GLU A 1 119 ? 1.962 5.978 8.653 1.00 97.31 119 GLU A N 1
ATOM 942 C CA . GLU A 1 119 ? 0.638 5.393 8.407 1.00 97.31 119 GLU A CA 1
ATOM 943 C C . GLU A 1 119 ? 0.180 4.522 9.594 1.00 97.31 119 GLU A C 1
ATOM 945 O O . GLU A 1 119 ? -1.002 4.515 9.961 1.00 97.31 119 GLU A O 1
ATOM 950 N N . LYS A 1 120 ? 1.107 3.803 10.242 1.00 97.31 120 LYS A N 1
A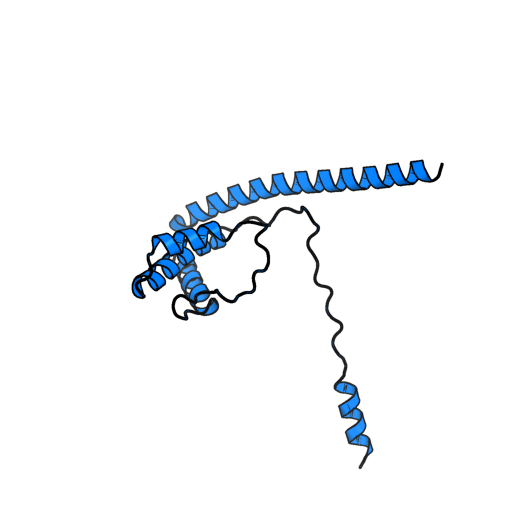TOM 951 C CA . LYS A 1 120 ? 0.822 2.981 11.428 1.00 97.31 120 LYS A CA 1
ATOM 952 C C . LYS A 1 120 ? 0.436 3.834 12.637 1.00 97.31 120 LYS A C 1
ATOM 954 O O . LYS A 1 120 ? -0.500 3.465 13.351 1.00 97.31 120 LYS A O 1
ATOM 959 N N . GLU A 1 121 ? 1.108 4.958 12.855 1.00 97.69 121 GLU A N 1
ATOM 960 C CA . GLU A 1 121 ? 0.769 5.917 13.913 1.00 97.69 121 GLU A CA 1
ATOM 961 C C . GLU A 1 121 ? -0.601 6.549 13.670 1.00 97.69 121 GLU A C 1
ATOM 963 O O . GLU A 1 121 ? -1.474 6.525 14.544 1.00 97.69 121 GLU A O 1
ATOM 968 N N . SER A 1 122 ? -0.843 6.991 12.435 1.00 97.12 122 SER A N 1
ATOM 969 C CA . SER A 1 122 ? -2.143 7.507 12.003 1.00 97.12 122 SER A CA 1
ATOM 970 C C . SER A 1 122 ? -3.264 6.488 12.226 1.00 97.12 122 SER A C 1
ATOM 972 O O . SER A 1 122 ? -4.363 6.835 12.670 1.00 97.12 122 SER A O 1
ATOM 974 N N . TYR A 1 123 ? -3.007 5.209 11.947 1.00 97.00 123 TYR A N 1
ATOM 975 C CA . TYR A 1 123 ? -3.958 4.134 12.211 1.00 97.00 123 TYR A CA 1
ATOM 976 C C . TYR A 1 123 ? -4.206 3.906 13.702 1.00 97.00 123 TYR A C 1
ATOM 978 O O . TYR A 1 123 ? -5.355 3.669 14.077 1.00 97.00 123 TYR A O 1
ATOM 986 N N . LYS A 1 124 ? -3.172 3.996 14.549 1.00 97.12 124 LYS A N 1
ATOM 987 C CA . LYS A 1 124 ? -3.314 3.868 16.006 1.00 97.12 124 LYS A CA 1
ATOM 988 C C . LYS A 1 124 ? -4.298 4.911 16.535 1.00 97.12 124 LYS A C 1
ATOM 990 O O . LYS A 1 124 ? -5.296 4.539 17.143 1.00 97.12 124 LYS A O 1
ATOM 995 N N . ILE A 1 125 ? -4.102 6.177 16.161 1.00 97.12 125 ILE A N 1
ATOM 996 C CA . ILE A 1 125 ? -5.001 7.281 16.533 1.00 97.12 125 ILE A CA 1
ATOM 997 C C . ILE A 1 125 ? -6.433 7.014 16.044 1.00 97.12 125 ILE A C 1
ATOM 999 O O . ILE A 1 125 ? -7.393 7.175 16.796 1.00 97.12 125 ILE A O 1
ATOM 1003 N N . LYS A 1 126 ? -6.599 6.580 14.787 1.00 96.56 126 LYS A N 1
ATOM 1004 C CA . LYS A 1 126 ? -7.923 6.263 14.218 1.00 96.56 126 LYS A CA 1
ATOM 1005 C C . LYS A 1 126 ? -8.612 5.112 14.959 1.00 96.56 126 LYS A C 1
ATOM 1007 O O . LYS A 1 126 ? -9.823 5.160 15.158 1.00 96.56 126 LYS A O 1
ATOM 1012 N N . ILE A 1 127 ? -7.869 4.071 15.334 1.00 95.88 127 ILE A N 1
ATOM 1013 C CA . ILE A 1 127 ? -8.405 2.918 16.065 1.00 95.88 127 ILE A CA 1
ATOM 1014 C C . ILE A 1 127 ? -8.789 3.287 17.485 1.00 95.88 127 ILE A C 1
ATOM 1016 O O . ILE A 1 127 ? -9.840 2.841 17.933 1.00 95.88 127 ILE A O 1
ATOM 1020 N N . ASP A 1 128 ? -7.975 4.080 18.174 1.00 96.19 128 ASP A N 1
ATOM 1021 C CA . ASP A 1 128 ? -8.267 4.498 19.543 1.00 96.19 128 ASP A CA 1
ATOM 1022 C C . ASP A 1 128 ? -9.539 5.353 19.577 1.00 96.19 128 ASP A C 1
ATOM 1024 O O . ASP A 1 128 ? -10.431 5.078 20.377 1.00 96.19 128 ASP A O 1
ATOM 1028 N N . LYS A 1 129 ? -9.701 6.270 18.611 1.00 96.38 129 LYS A N 1
ATOM 1029 C CA . LYS A 1 129 ? -10.961 7.005 18.405 1.00 96.38 129 LYS A CA 1
ATOM 1030 C C . LYS A 1 129 ? -12.147 6.066 18.173 1.00 96.38 129 LYS A C 1
ATOM 1032 O O . LYS A 1 129 ? -13.137 6.145 18.884 1.00 96.38 129 LYS A O 1
ATOM 1037 N N . TRP A 1 130 ? -12.022 5.119 17.240 1.00 95.12 130 TRP A N 1
ATOM 1038 C CA . TRP A 1 130 ? -13.098 4.163 16.954 1.00 95.12 130 TRP A CA 1
ATOM 1039 C C . TRP A 1 130 ? -13.457 3.283 18.164 1.00 95.12 130 TRP A C 1
ATOM 1041 O O . TRP A 1 130 ? -14.626 2.977 18.379 1.00 95.12 130 TRP A O 1
ATOM 1051 N N . ARG A 1 131 ? -12.468 2.870 18.965 1.00 94.38 131 ARG A N 1
ATOM 1052 C CA . ARG A 1 131 ? -12.695 2.094 20.194 1.00 94.38 131 ARG A CA 1
ATOM 1053 C C . ARG A 1 131 ? -13.452 2.902 21.239 1.00 94.38 131 ARG A C 1
ATOM 1055 O O . ARG A 1 131 ? -14.319 2.339 21.904 1.00 94.38 131 ARG A O 1
ATOM 1062 N N . GLU A 1 132 ? -13.131 4.184 21.375 1.00 94.19 132 GLU A N 1
ATOM 1063 C CA . GLU A 1 132 ? -13.837 5.075 22.291 1.00 94.19 132 GLU A CA 1
ATOM 1064 C C . GLU A 1 132 ? -15.279 5.315 21.828 1.00 94.19 132 GLU A C 1
ATOM 1066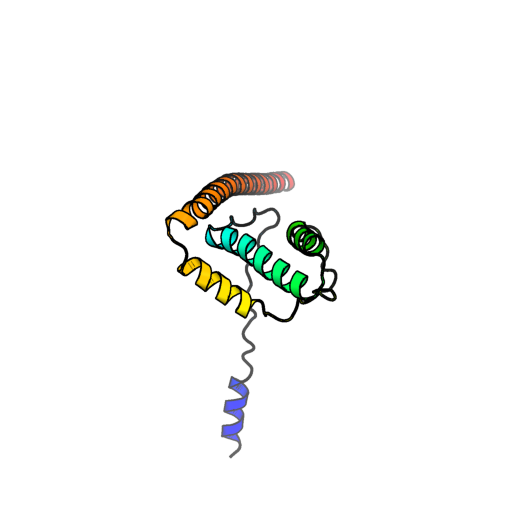 O O . GLU A 1 132 ? -16.206 5.147 22.618 1.00 94.19 132 GLU A O 1
ATOM 1071 N N . ASP A 1 133 ? -15.494 5.558 20.533 1.00 92.44 133 ASP A N 1
ATOM 1072 C CA . ASP A 1 133 ? -16.836 5.686 19.949 1.00 92.44 133 ASP A CA 1
ATOM 1073 C C . ASP A 1 133 ? -17.677 4.414 20.154 1.00 92.44 133 ASP A C 1
ATOM 1075 O O . ASP A 1 133 ? -18.861 4.481 20.498 1.00 92.44 133 ASP A O 1
ATOM 1079 N N . GLU A 1 134 ? -17.070 3.235 19.987 1.00 92.56 134 GLU A N 1
ATOM 1080 C CA . GLU A 1 134 ? -17.702 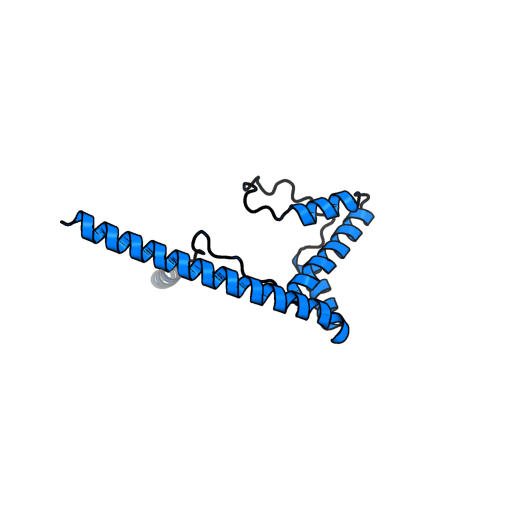1.941 20.272 1.00 92.56 134 GLU A CA 1
ATOM 1081 C C . GLU A 1 134 ? -18.065 1.793 21.756 1.00 92.56 134 GLU A C 1
ATOM 1083 O O . GLU A 1 134 ? -19.135 1.269 22.077 1.00 92.56 134 GLU A O 1
ATOM 1088 N N . ARG A 1 135 ? -17.192 2.243 22.668 1.00 92.38 135 ARG A N 1
ATOM 1089 C CA . ARG A 1 135 ? -17.424 2.195 24.119 1.00 92.38 135 ARG A CA 1
ATOM 1090 C C . ARG A 1 135 ? -18.583 3.106 24.517 1.00 92.38 135 ARG A C 1
ATOM 1092 O O . ARG A 1 135 ? -19.490 2.656 25.217 1.00 92.38 135 ARG A O 1
ATOM 1099 N N . ILE A 1 136 ? -18.588 4.344 24.020 1.00 91.81 136 ILE A N 1
ATOM 1100 C CA . ILE A 1 136 ? -19.655 5.328 24.251 1.00 91.81 136 ILE A CA 1
ATOM 1101 C C . ILE A 1 136 ? -20.984 4.819 23.686 1.00 91.81 136 ILE A C 1
ATOM 1103 O O . ILE A 1 136 ? -22.012 4.885 24.361 1.00 91.81 136 ILE A O 1
ATOM 1107 N N . SER A 1 137 ? -20.969 4.265 22.470 1.00 90.50 137 SER A N 1
ATOM 1108 C CA . SER A 1 137 ? -22.172 3.730 21.825 1.00 90.50 137 SER A CA 1
ATOM 1109 C C . SER A 1 137 ? -22.793 2.593 22.635 1.00 90.50 137 SER A C 1
ATOM 1111 O O . SER A 1 137 ? -24.007 2.582 22.827 1.00 90.50 137 SER A O 1
ATOM 1113 N N . LYS A 1 138 ? -21.977 1.670 23.161 1.00 89.31 138 LYS A N 1
ATOM 1114 C CA . LYS A 1 138 ? -22.454 0.583 24.033 1.00 89.31 138 LYS A CA 1
ATOM 1115 C C . LYS A 1 138 ? -23.010 1.114 25.350 1.00 89.31 138 LYS A C 1
ATOM 1117 O O . LYS A 1 138 ? -24.145 0.804 25.685 1.00 89.31 138 LYS A O 1
ATOM 1122 N N . HIS A 1 139 ? -22.278 2.003 26.023 1.00 90.06 139 HIS A N 1
ATOM 1123 C CA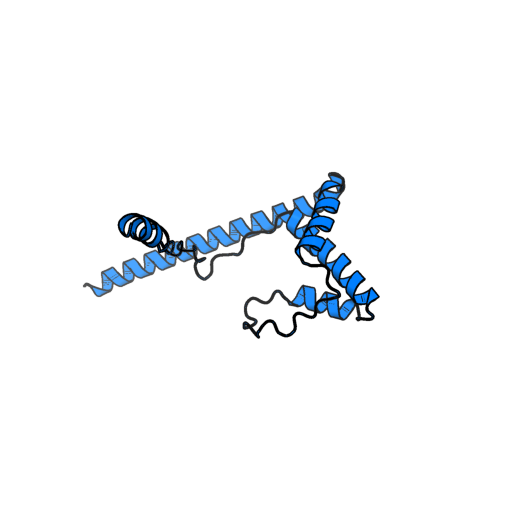 . HIS A 1 139 ? -22.734 2.602 27.280 1.00 90.06 139 HIS A CA 1
ATOM 1124 C C . HIS A 1 139 ? -24.081 3.334 27.128 1.00 90.06 139 HIS A C 1
ATOM 1126 O O . HIS A 1 139 ? -24.959 3.232 27.987 1.00 90.06 139 HIS A O 1
ATOM 1132 N N . LYS A 1 140 ? -24.273 4.064 26.021 1.00 90.25 140 LYS A N 1
ATOM 1133 C CA . LYS A 1 140 ? -25.539 4.745 25.714 1.00 90.25 140 LYS A CA 1
ATOM 1134 C C . LYS A 1 140 ? -26.695 3.757 25.526 1.00 90.25 140 LYS A C 1
ATOM 1136 O O . LYS A 1 140 ? -27.798 4.039 25.989 1.00 90.25 140 LYS A O 1
ATOM 1141 N N . LEU A 1 141 ? -26.454 2.627 24.858 1.00 84.81 141 LEU A N 1
ATOM 1142 C CA . LEU A 1 141 ? -27.459 1.574 24.682 1.00 84.81 141 LEU A CA 1
ATOM 1143 C C . LEU A 1 141 ? -27.848 0.947 26.025 1.00 84.81 141 LEU A C 1
ATOM 1145 O O . LEU A 1 141 ? -29.038 0.814 26.295 1.00 84.81 141 LEU A O 1
ATOM 1149 N N . ASP A 1 142 ? -26.869 0.654 26.883 1.00 88.00 142 ASP A N 1
ATOM 1150 C CA . ASP A 1 142 ? -27.111 0.053 28.200 1.00 88.00 142 ASP A CA 1
ATOM 1151 C C . ASP A 1 142 ? -27.905 1.002 29.115 1.00 88.00 142 ASP A C 1
ATOM 1153 O O . ASP A 1 142 ? -28.890 0.604 29.733 1.00 88.00 142 ASP A O 1
ATOM 1157 N N . THR A 1 143 ? -27.549 2.293 29.131 1.00 86.06 143 THR A N 1
ATOM 1158 C CA . THR A 1 143 ? -28.284 3.316 29.902 1.00 86.06 143 THR A CA 1
ATOM 1159 C C . THR A 1 143 ? -29.713 3.496 29.377 1.00 86.06 143 THR A C 1
ATOM 1161 O O . THR A 1 143 ? -30.659 3.605 30.153 1.00 86.06 143 THR A O 1
ATOM 1164 N N . SER A 1 144 ? -29.894 3.497 28.051 1.00 84.56 144 SER A N 1
ATOM 1165 C CA . SER A 1 144 ? -31.222 3.585 27.436 1.00 84.56 144 SER A CA 1
ATOM 1166 C C . SER A 1 144 ? -32.091 2.365 27.746 1.00 84.56 144 SER A C 1
ATOM 1168 O O . SER A 1 144 ? -33.303 2.519 27.861 1.00 84.56 144 SER A O 1
ATOM 1170 N N . ALA A 1 145 ? -31.499 1.173 27.856 1.00 83.25 145 ALA A N 1
ATOM 1171 C CA . ALA A 1 145 ? -32.220 -0.044 28.207 1.00 83.25 145 ALA A CA 1
ATOM 1172 C C . ALA A 1 145 ? -32.691 -0.025 29.668 1.00 83.25 145 ALA A C 1
ATOM 1174 O O . ALA A 1 145 ? -33.816 -0.432 29.939 1.00 83.25 145 ALA A O 1
ATOM 1175 N N . LEU A 1 146 ? -31.875 0.497 30.592 1.00 78.81 146 LEU A N 1
ATOM 1176 C CA . LEU A 1 146 ? -32.254 0.635 32.003 1.00 78.81 146 LEU A CA 1
ATOM 1177 C C . LEU A 1 146 ? -33.424 1.610 32.196 1.00 78.81 146 LEU A C 1
ATOM 1179 O O . LEU A 1 146 ? -34.378 1.280 32.892 1.00 78.81 146 LEU A O 1
ATOM 1183 N N . ASN A 1 147 ? -33.395 2.761 31.519 1.00 78.56 147 ASN A N 1
ATOM 1184 C CA . ASN A 1 147 ? -34.465 3.763 31.609 1.00 78.56 147 ASN A CA 1
ATOM 1185 C C . ASN A 1 147 ? -35.790 3.323 30.956 1.00 78.56 147 ASN A C 1
ATOM 1187 O O . ASN A 1 147 ? -36.812 3.949 31.197 1.00 78.56 147 ASN A O 1
ATOM 1191 N N . ALA A 1 148 ? -35.784 2.301 30.094 1.00 75.75 148 ALA A N 1
ATOM 1192 C CA . ALA A 1 148 ? -36.993 1.789 29.441 1.00 75.75 148 ALA A CA 1
ATOM 1193 C C . ALA A 1 148 ? -37.720 0.706 30.262 1.00 75.75 148 ALA A C 1
ATOM 1195 O O . ALA A 1 148 ? -38.815 0.292 29.885 1.00 75.75 148 ALA A O 1
ATOM 1196 N N . VAL A 1 149 ? -37.096 0.208 31.336 1.00 77.31 149 VAL A N 1
ATOM 1197 C CA . VAL A 1 149 ? -37.664 -0.821 32.227 1.00 77.31 149 VAL A CA 1
ATOM 1198 C C . VAL A 1 149 ? -38.369 -0.199 33.444 1.00 77.31 149 VAL A C 1
ATOM 1200 O O . VAL A 1 149 ? -39.204 -0.861 34.057 1.00 77.31 149 VAL A O 1
ATOM 1203 N N . THR A 1 150 ? -38.054 1.055 33.776 1.00 58.25 150 THR A N 1
ATOM 1204 C CA . THR A 1 150 ? -38.720 1.881 34.802 1.00 58.25 150 THR A CA 1
ATOM 1205 C C . THR A 1 150 ? -39.888 2.661 34.228 1.00 58.25 150 THR A C 1
ATOM 1207 O O . THR A 1 150 ? -40.950 2.684 34.885 1.00 58.25 150 THR A O 1
#

Radius of gyration: 24.83 Å; chains: 1; bounding box: 58×68×62 Å

Organism: NCBI:txid49249

Sequence (150 aa):
SVTAKKMNAEKANKKQAKKYTWKKPKGMPKRPLSAYNFFFKLERERIVVAMAAAKGFNPDDVRNKIRNSSTDGAKKMRRCDRQSYGKVGFAALAKTIAESWNTLDDDAKIPFETMAKEEKESYKIKIDKWREDERISKHKLDTSALNAVT

InterPro domains:
  IPR009071 High mobility group box domain [PF00505] (89-130)
  IPR009071 High mobility group box domain [PS50118] (29-131)
  IPR009071 High mobility group box domain [SM00398] (28-132)
  IPR036910 High mobility group box domain superfamily [G3DSA:1.10.30.10] (7-133)
  IPR036910 High mobility group box domain superfamily [SSF47095] (24-131)
  IPR050342 High Mobility Group Box (HMGB) [PTHR48112] (10-134)

pLDDT: mean 82.06, std 17.22, range [40.09, 98.12]